Protein AF-A0A519W2W7-F1 (afdb_monomer_lite)

Radius of gyration: 15.72 Å; chains: 1; bounding box: 33×26×46 Å

pLDDT: mean 92.04, std 3.42, range [78.06, 97.56]

Secondary structure (DSSP, 8-state):
-B-TTT-PBP------BSS-GGGT-SS-BPPTTSS-HHHHHHHHHHHHHHHHHSTHHHHHHHTTPBPTTS-B-EEEETTEEEEE-TT--TT-EEEE--

Foldseek 3Di:
DAAPPPRHFAPDFDWAAPDDCLLVDDDHIDDGRNHHPVVRVVVVVVVVVCCAAHPSQCNQQQQLHADPVRAWRWGDHPQKIWTHDRVSDHRDIDIPDD

Structure (mmCIF, N/CA/C/O backbone):
data_AF-A0A519W2W7-F1
#
_entry.id   AF-A0A519W2W7-F1
#
loop_
_atom_site.group_PDB
_atom_site.id
_atom_site.type_symbol
_atom_site.label_atom_id
_atom_site.label_alt_id
_atom_site.label_comp_id
_atom_site.label_asym_id
_atom_site.label_entity_id
_atom_site.label_seq_id
_atom_site.pdbx_PDB_ins_code
_atom_site.Cartn_x
_atom_site.Cartn_y
_atom_site.Cartn_z
_atom_site.occupancy
_atom_site.B_iso_or_equiv
_atom_site.auth_seq_id
_atom_site.auth_comp_id
_atom_site.auth_asym_id
_atom_site.auth_atom_id
_atom_site.pdbx_PDB_model_num
ATOM 1 N N . MET A 1 1 ? -12.092 7.672 20.230 1.00 90.19 1 MET A N 1
ATOM 2 C CA . MET A 1 1 ? -12.771 7.913 18.937 1.00 90.19 1 MET A CA 1
ATOM 3 C C . MET A 1 1 ? -13.327 6.584 18.451 1.00 90.19 1 MET A C 1
ATOM 5 O O . MET A 1 1 ? -12.704 5.565 18.734 1.00 90.19 1 MET A O 1
ATOM 9 N N . ASN A 1 2 ? -14.488 6.572 17.796 1.00 96.00 2 ASN A N 1
ATOM 10 C CA . ASN A 1 2 ? -15.039 5.345 17.218 1.00 96.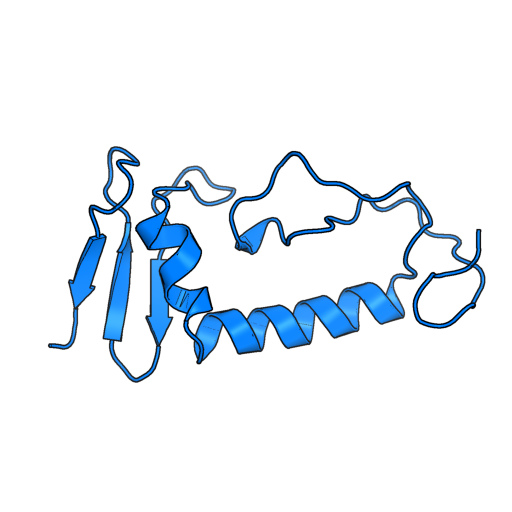00 2 ASN A CA 1
ATOM 11 C C . ASN A 1 2 ? -14.499 5.133 15.804 1.00 96.00 2 ASN A C 1
ATOM 13 O O . ASN A 1 2 ? -14.278 6.090 15.063 1.00 96.00 2 ASN A O 1
ATOM 17 N N . CYS A 1 3 ? -14.293 3.874 15.431 1.00 96.44 3 CYS A N 1
ATOM 18 C CA . CYS A 1 3 ? -13.846 3.507 14.100 1.00 96.44 3 CYS A CA 1
ATOM 19 C C . CYS A 1 3 ? -14.921 3.854 13.067 1.00 96.44 3 CYS A C 1
ATOM 21 O O . CYS A 1 3 ? -16.033 3.346 13.159 1.00 96.44 3 CYS A O 1
ATOM 23 N N . ILE A 1 4 ? -14.562 4.592 12.015 1.00 96.31 4 ILE A N 1
ATOM 24 C CA . ILE A 1 4 ? -15.509 5.013 10.965 1.00 96.31 4 ILE A CA 1
ATOM 25 C C . ILE A 1 4 ? -16.153 3.855 10.175 1.00 96.31 4 ILE A C 1
ATOM 27 O O . ILE A 1 4 ? -17.114 4.077 9.449 1.00 96.31 4 ILE A O 1
ATOM 31 N N . PHE A 1 5 ? -15.634 2.625 10.292 1.00 95.81 5 PHE A N 1
ATOM 32 C CA . PHE A 1 5 ? -16.142 1.450 9.571 1.00 95.81 5 PHE A CA 1
ATOM 33 C C . PHE A 1 5 ? -16.984 0.498 10.418 1.00 95.81 5 PHE A C 1
ATOM 35 O O . PHE A 1 5 ? -17.908 -0.118 9.899 1.00 95.81 5 PHE A O 1
ATOM 42 N N . CYS A 1 6 ? -16.635 0.309 11.692 1.00 97.06 6 CYS A N 1
ATOM 43 C CA . CYS A 1 6 ? -17.316 -0.663 12.556 1.00 97.06 6 CYS A CA 1
ATOM 44 C C . CYS A 1 6 ? -17.881 -0.059 13.842 1.00 97.06 6 CYS A C 1
ATOM 46 O O . CYS A 1 6 ? -18.395 -0.806 14.669 1.00 97.06 6 CYS A O 1
ATOM 48 N N . ASP A 1 7 ? -17.726 1.254 14.028 1.00 97.56 7 ASP A N 1
ATOM 49 C CA . ASP A 1 7 ? -18.198 2.052 15.165 1.00 97.56 7 ASP A CA 1
ATOM 50 C C . ASP A 1 7 ? -17.693 1.605 16.554 1.00 97.56 7 ASP A C 1
ATOM 52 O O . ASP A 1 7 ? -18.095 2.117 17.594 1.00 97.56 7 ASP A O 1
ATOM 56 N N . LYS A 1 8 ? -16.741 0.668 16.604 1.00 97.00 8 LYS A N 1
ATOM 57 C CA . LYS A 1 8 ? -16.081 0.262 17.850 1.00 97.00 8 LYS A CA 1
ATOM 58 C C . LYS A 1 8 ? -15.061 1.307 18.287 1.00 97.00 8 LYS A C 1
ATOM 60 O O . LYS A 1 8 ? -14.392 1.911 17.447 1.00 97.00 8 LYS A O 1
ATOM 65 N N . LEU A 1 9 ? -14.892 1.455 19.599 1.00 96.56 9 LEU A N 1
ATOM 66 C CA . LEU A 1 9 ? -13.866 2.316 20.180 1.00 96.56 9 LEU A CA 1
ATOM 67 C C . LEU A 1 9 ? -12.467 1.911 19.682 1.00 96.56 9 LEU A C 1
ATOM 69 O O . LEU A 1 9 ? -12.095 0.739 19.747 1.00 96.56 9 LEU A O 1
ATOM 73 N N . VAL A 1 10 ? -11.702 2.890 19.202 1.00 96.19 10 VAL A N 1
ATOM 74 C CA . VAL A 1 10 ? -10.305 2.733 18.779 1.00 96.19 10 VAL A CA 1
ATOM 75 C C . VAL A 1 10 ? -9.394 3.124 19.934 1.00 96.19 10 VAL A C 1
ATOM 77 O O . VAL A 1 10 ? -9.552 4.202 20.512 1.00 96.19 10 VAL A O 1
ATOM 80 N N . VAL A 1 11 ? -8.450 2.243 20.259 1.00 91.88 11 VAL A N 1
ATOM 81 C CA . VAL A 1 11 ? -7.437 2.452 21.312 1.00 91.88 11 VAL A CA 1
ATOM 82 C C . VAL A 1 11 ? -6.023 2.551 20.735 1.00 91.88 11 VAL A C 1
ATOM 84 O O . VAL A 1 11 ? -5.069 2.844 21.449 1.00 91.88 11 VAL A O 1
ATOM 87 N N . GLU A 1 12 ? -5.877 2.277 19.441 1.00 87.94 12 GLU A N 1
ATOM 88 C CA . GLU A 1 12 ? -4.612 2.259 18.725 1.00 87.94 12 GLU A CA 1
ATOM 89 C C . GLU A 1 12 ? -4.188 3.658 18.242 1.00 87.94 12 GLU A C 1
ATOM 91 O O . GLU A 1 12 ? -5.013 4.462 17.813 1.00 87.94 12 GLU A O 1
ATOM 96 N N . ASN A 1 13 ? -2.873 3.911 18.246 1.00 86.56 13 ASN A N 1
ATOM 97 C CA . ASN A 1 13 ? -2.255 5.170 17.807 1.00 86.56 13 ASN A CA 1
ATOM 98 C C . ASN A 1 13 ? -1.487 5.018 16.480 1.00 86.56 13 ASN A C 1
ATOM 100 O O . ASN A 1 13 ? -0.367 5.510 16.340 1.00 86.56 13 ASN A O 1
ATOM 104 N N . SER A 1 14 ? -2.049 4.291 15.512 1.00 88.75 14 SER A N 1
ATOM 105 C CA . SER A 1 14 ? -1.451 4.153 14.180 1.00 88.75 14 SER A CA 1
ATOM 106 C C . SER A 1 14 ? -1.893 5.273 13.233 1.00 88.75 14 SER A C 1
ATOM 108 O O . SER A 1 14 ? -3.007 5.793 13.318 1.00 88.75 14 SER A O 1
ATOM 110 N N . ILE A 1 15 ? -0.989 5.650 12.324 1.00 91.62 15 ILE A N 1
ATOM 111 C CA . ILE A 1 15 ? -1.289 6.545 11.203 1.00 91.62 15 ILE A CA 1
ATOM 112 C C . ILE A 1 15 ? -1.778 5.684 10.045 1.00 91.62 15 ILE A C 1
ATOM 114 O O . ILE A 1 15 ? -1.031 4.849 9.536 1.00 91.62 15 ILE A O 1
ATOM 118 N N . GLU A 1 16 ? -3.008 5.930 9.611 1.00 93.69 16 GLU A N 1
ATOM 119 C CA . GLU A 1 16 ? -3.604 5.249 8.466 1.00 93.69 16 GLU A CA 1
ATOM 120 C C . GLU A 1 16 ? -3.707 6.192 7.272 1.00 93.69 16 GLU A C 1
ATOM 122 O O . GLU A 1 16 ? -3.895 7.400 7.427 1.00 93.69 16 GLU A O 1
ATOM 127 N N . HIS A 1 17 ? -3.582 5.646 6.066 1.00 93.12 17 HIS A N 1
ATOM 128 C CA . HIS A 1 17 ? -3.615 6.435 4.841 1.00 93.12 17 HIS A CA 1
ATOM 129 C C . HIS A 1 17 ? -4.979 6.318 4.156 1.00 93.12 17 HIS A C 1
ATOM 131 O O . HIS A 1 17 ? -5.496 5.216 3.996 1.00 93.12 17 HIS A O 1
ATOM 137 N N . ILE A 1 18 ? -5.532 7.447 3.695 1.00 92.19 18 ILE A N 1
ATOM 138 C CA . ILE A 1 18 ? -6.785 7.471 2.915 1.00 92.19 18 ILE A CA 1
ATOM 139 C C . ILE A 1 18 ? -6.580 6.740 1.584 1.00 92.19 18 ILE A C 1
ATOM 141 O O . ILE A 1 18 ? -7.373 5.890 1.191 1.00 92.19 18 ILE A O 1
ATOM 145 N N . ILE A 1 19 ? -5.479 7.068 0.904 1.00 89.62 19 ILE A N 1
ATOM 146 C CA . ILE A 1 19 ? -4.975 6.325 -0.250 1.00 89.62 19 ILE A CA 1
ATOM 147 C C . ILE A 1 19 ? -3.803 5.480 0.250 1.00 89.62 19 ILE A C 1
ATOM 149 O O . ILE A 1 19 ? -2.868 6.057 0.799 1.00 89.62 19 ILE A O 1
ATOM 153 N N . PRO A 1 20 ? -3.782 4.157 0.059 1.00 89.06 20 PRO A N 1
ATOM 154 C CA . PRO A 1 20 ? -2.678 3.327 0.519 1.00 89.06 20 PRO A CA 1
ATOM 155 C C . PRO A 1 20 ? -1.286 3.811 0.091 1.00 89.06 20 PRO A C 1
ATOM 157 O O . PRO A 1 20 ? -1.050 4.191 -1.057 1.00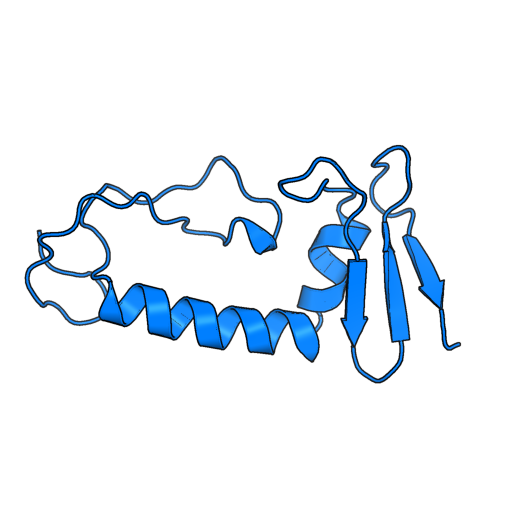 89.06 20 PRO A O 1
ATOM 160 N N . GLU A 1 21 ? -0.313 3.716 0.996 1.00 89.62 21 GLU A N 1
ATOM 161 C CA . GLU A 1 21 ? 1.096 4.025 0.700 1.00 89.62 21 GLU A CA 1
ATOM 162 C C . GLU A 1 21 ? 1.688 3.069 -0.361 1.00 89.62 21 GLU A C 1
ATOM 164 O O . GLU A 1 21 ? 2.647 3.381 -1.080 1.00 89.62 21 GLU A O 1
ATOM 169 N N . SER A 1 22 ? 1.099 1.881 -0.510 1.00 87.19 22 SER A N 1
ATOM 170 C CA . SER A 1 22 ? 1.404 0.941 -1.591 1.00 87.19 22 SER A CA 1
ATOM 171 C C . SER A 1 22 ? 1.096 1.508 -2.982 1.00 87.19 22 SER A C 1
ATOM 173 O O . SER A 1 22 ? 1.779 1.133 -3.931 1.00 87.19 22 SER A O 1
ATOM 175 N N . LEU A 1 23 ? 0.169 2.463 -3.097 1.00 88.88 23 LEU A N 1
ATOM 176 C CA . LEU A 1 23 ? -0.135 3.207 -4.323 1.00 88.88 23 LEU A CA 1
ATOM 177 C C . LEU A 1 23 ? 0.735 4.464 -4.477 1.00 88.88 23 LEU A C 1
ATOM 179 O O . LEU A 1 23 ? 0.633 5.167 -5.476 1.00 88.88 23 LEU A O 1
ATOM 183 N N . GLY A 1 24 ? 1.630 4.728 -3.520 1.00 86.88 24 GLY A N 1
ATOM 184 C CA . GLY A 1 24 ? 2.580 5.841 -3.558 1.00 86.88 24 GLY A CA 1
ATOM 185 C C . GLY A 1 24 ? 2.150 7.091 -2.790 1.00 86.88 24 GLY A C 1
ATOM 186 O O . GLY A 1 24 ? 2.896 8.067 -2.789 1.00 86.88 24 GLY A O 1
ATOM 187 N N . ASN A 1 25 ? 1.005 7.074 -2.102 1.00 90.81 25 ASN A N 1
ATOM 188 C CA . ASN A 1 25 ? 0.588 8.191 -1.257 1.00 90.81 25 ASN A CA 1
ATOM 189 C C . ASN A 1 25 ? 1.521 8.369 -0.047 1.00 90.81 25 ASN A C 1
ATOM 191 O O . ASN A 1 25 ? 1.856 7.399 0.624 1.00 90.81 25 ASN A O 1
ATOM 195 N N . LYS A 1 26 ? 1.885 9.618 0.252 1.00 89.00 26 LYS A N 1
ATOM 196 C CA . LYS A 1 26 ? 2.643 10.017 1.453 1.00 89.00 26 LYS A CA 1
ATOM 197 C C . LYS A 1 26 ? 2.013 11.194 2.205 1.00 89.00 26 LYS A C 1
ATOM 199 O O . LYS A 1 26 ? 2.594 11.678 3.169 1.00 89.00 26 LYS A O 1
ATOM 204 N N . HIS A 1 27 ? 0.872 11.694 1.733 1.00 91.75 27 HIS A N 1
ATOM 205 C CA . HIS A 1 27 ? 0.334 12.991 2.150 1.00 91.75 27 HIS A CA 1
ATOM 206 C C . HIS A 1 27 ? -1.064 12.870 2.751 1.00 91.75 27 HIS A C 1
ATOM 208 O O . HIS A 1 27 ? -1.358 13.492 3.766 1.00 91.75 27 HIS A O 1
ATOM 214 N N . TYR A 1 28 ? -1.924 12.048 2.149 1.00 94.19 28 TYR A N 1
ATOM 215 C CA . TYR A 1 28 ? -3.315 11.918 2.571 1.00 94.19 28 TYR A CA 1
ATOM 216 C C . TYR A 1 28 ? -3.438 10.877 3.682 1.00 94.19 28 TYR A C 1
ATOM 218 O O . TYR A 1 28 ? -3.609 9.684 3.412 1.00 94.19 28 TYR A O 1
ATOM 226 N N . ILE A 1 29 ? -3.311 11.338 4.923 1.00 95.12 29 ILE A N 1
ATOM 227 C CA . ILE A 1 29 ? -3.459 10.531 6.137 1.00 95.12 29 ILE A CA 1
ATOM 228 C C . ILE A 1 29 ? -4.787 10.830 6.835 1.00 95.12 29 ILE A C 1
ATOM 230 O O . ILE A 1 29 ? -5.332 11.927 6.723 1.00 95.12 29 ILE A O 1
ATOM 234 N N . LEU A 1 30 ? -5.307 9.842 7.553 1.00 93.69 30 LEU A N 1
ATOM 235 C CA . LEU A 1 30 ? -6.446 10.001 8.449 1.00 93.69 30 LEU A CA 1
ATOM 236 C C . LEU A 1 30 ? -5.988 10.511 9.814 1.00 93.69 30 LEU A C 1
ATOM 238 O O . LEU A 1 30 ? -4.842 10.308 10.223 1.00 93.69 30 LEU A O 1
ATOM 242 N N . GLN A 1 31 ? -6.912 11.126 10.552 1.00 93.44 31 GLN A N 1
ATOM 243 C CA . GLN A 1 31 ? -6.678 11.447 11.956 1.00 93.44 31 GLN A CA 1
ATOM 244 C C . GLN A 1 31 ? -6.390 10.158 12.741 1.00 93.44 31 GLN A C 1
ATOM 246 O O . GLN A 1 31 ? -7.071 9.143 12.557 1.00 93.44 31 GLN A O 1
ATOM 251 N N . ILE A 1 32 ? -5.398 10.200 13.633 1.00 94.06 32 ILE A N 1
ATOM 252 C CA . ILE A 1 32 ? -5.060 9.070 14.509 1.00 94.06 32 ILE A CA 1
ATOM 253 C C . ILE A 1 32 ? -6.311 8.644 15.290 1.00 94.06 32 ILE A C 1
ATOM 255 O O . ILE A 1 32 ? -7.018 9.481 15.851 1.00 94.06 32 ILE A O 1
ATOM 259 N N . GLY A 1 33 ? -6.593 7.341 15.300 1.00 94.06 33 GLY A N 1
ATOM 260 C CA . GLY A 1 33 ? -7.782 6.784 15.946 1.00 94.06 33 GLY A CA 1
ATOM 261 C C . GLY A 1 33 ? -9.042 6.725 15.068 1.00 94.06 33 GLY A C 1
ATOM 262 O O . GLY A 1 33 ? -10.089 6.319 15.565 1.00 94.06 33 GLY A O 1
ATOM 263 N N . SER A 1 34 ? -8.968 7.087 13.777 1.00 95.25 34 SER A N 1
ATOM 264 C CA . SER A 1 34 ? -10.125 7.014 12.856 1.00 95.25 34 SER A CA 1
ATOM 265 C C . SER A 1 34 ? -10.531 5.580 12.495 1.00 95.25 34 SER A C 1
ATOM 267 O O . SER A 1 34 ? -11.697 5.309 12.206 1.00 95.25 34 SER A O 1
ATOM 269 N N . ILE A 1 35 ? -9.578 4.644 12.463 1.00 95.44 35 ILE A N 1
ATOM 270 C CA . ILE A 1 35 ? -9.803 3.253 12.050 1.00 95.44 35 ILE A CA 1
ATOM 271 C C . ILE A 1 35 ? -9.193 2.311 13.090 1.00 95.44 35 ILE A C 1
ATOM 273 O O . ILE A 1 35 ? -8.051 2.496 13.498 1.00 95.44 35 ILE A O 1
ATOM 277 N N . CYS A 1 36 ? -9.937 1.278 13.499 1.00 95.62 36 CYS A N 1
ATOM 278 C CA . CYS A 1 36 ? -9.408 0.234 14.375 1.00 95.62 36 CYS A CA 1
ATOM 279 C C . CYS A 1 36 ? -8.495 -0.732 13.609 1.00 95.62 36 CYS A C 1
ATOM 281 O O . CYS A 1 36 ? -8.658 -0.964 12.405 1.00 95.62 36 CYS A O 1
ATOM 283 N N . ARG A 1 37 ? -7.592 -1.407 14.325 1.00 94.56 37 ARG A N 1
ATOM 284 C CA . ARG A 1 37 ? -6.654 -2.366 13.721 1.00 94.56 37 ARG A CA 1
ATOM 285 C C . ARG A 1 37 ? -7.347 -3.477 12.926 1.00 94.56 37 ARG A C 1
ATOM 287 O O . ARG A 1 37 ? -6.828 -3.920 11.906 1.00 94.56 37 ARG A O 1
ATOM 294 N N . VAL A 1 38 ? -8.516 -3.936 13.378 1.00 95.69 38 VAL A N 1
ATOM 295 C CA . VAL A 1 38 ? -9.268 -5.013 12.709 1.00 95.69 38 VAL A CA 1
ATOM 296 C C . VAL A 1 38 ? -9.724 -4.576 11.318 1.00 95.69 38 VAL A C 1
ATOM 298 O O . VAL A 1 38 ? -9.459 -5.280 10.345 1.00 95.69 38 VAL A O 1
ATOM 301 N N . CYS A 1 39 ? -10.356 -3.405 11.208 1.00 95.88 39 CYS A N 1
ATOM 302 C CA . CYS A 1 39 ? -10.793 -2.858 9.926 1.00 95.88 39 CYS A CA 1
ATOM 303 C C . CYS A 1 39 ? -9.602 -2.539 9.022 1.00 95.88 39 CYS A C 1
ATOM 305 O O . CYS A 1 39 ? -9.617 -2.928 7.857 1.00 95.88 39 CYS A O 1
ATOM 307 N N . ASN A 1 40 ? -8.544 -1.921 9.557 1.00 94.62 40 ASN A N 1
ATOM 308 C CA . ASN A 1 40 ? -7.357 -1.615 8.761 1.00 94.62 40 ASN A CA 1
ATOM 309 C C . ASN A 1 40 ? -6.720 -2.882 8.155 1.00 94.62 40 ASN A C 1
ATOM 311 O O . ASN A 1 40 ? -6.422 -2.943 6.962 1.00 94.62 40 ASN A O 1
ATOM 315 N N . ASN A 1 41 ? -6.607 -3.952 8.949 1.00 94.38 41 ASN A N 1
ATOM 316 C CA . ASN A 1 41 ? -6.090 -5.236 8.476 1.00 94.38 41 ASN A CA 1
ATOM 317 C C . ASN A 1 41 ? -6.987 -5.886 7.408 1.00 94.38 41 ASN A C 1
ATOM 319 O O . ASN A 1 41 ? -6.480 -6.571 6.519 1.00 94.38 41 ASN A O 1
ATOM 323 N N . LEU A 1 42 ? -8.311 -5.698 7.474 1.00 95.62 42 LEU A N 1
ATOM 324 C CA . LEU A 1 42 ? -9.230 -6.167 6.431 1.00 95.62 42 LEU A CA 1
ATOM 325 C C . LEU A 1 42 ? -9.006 -5.414 5.113 1.00 95.62 42 LEU A C 1
ATOM 327 O O . LEU A 1 42 ? -8.876 -6.052 4.067 1.00 95.62 42 LEU A O 1
ATOM 331 N N . PHE A 1 43 ? -8.881 -4.086 5.162 1.00 93.62 43 PHE A N 1
ATOM 332 C CA . PHE A 1 43 ? -8.589 -3.280 3.974 1.00 93.62 43 PHE A CA 1
ATOM 333 C C . PHE A 1 43 ? -7.210 -3.584 3.385 1.00 93.62 43 PHE A C 1
ATOM 335 O O . PHE A 1 43 ? -7.095 -3.718 2.170 1.00 93.62 43 PHE A O 1
ATOM 342 N N . SER A 1 44 ? -6.202 -3.827 4.224 1.00 92.69 44 SER A N 1
ATOM 343 C CA . SER A 1 44 ? -4.868 -4.256 3.778 1.00 92.69 44 SER A CA 1
ATOM 344 C C . SER A 1 44 ? -4.916 -5.558 2.961 1.00 92.69 44 SER A C 1
ATOM 346 O O . SER A 1 44 ? -4.217 -5.705 1.958 1.00 92.69 44 SER A O 1
ATOM 348 N N . LYS A 1 45 ? -5.780 -6.513 3.344 1.00 94.25 45 LYS A N 1
ATOM 349 C CA . LYS A 1 45 ? -5.987 -7.759 2.580 1.00 94.25 45 LYS A CA 1
ATOM 350 C C . LYS A 1 45 ? -6.688 -7.508 1.245 1.00 94.25 45 LYS A C 1
ATOM 352 O O . LYS A 1 45 ? -6.298 -8.093 0.235 1.00 94.25 45 LYS A O 1
ATOM 357 N N . PHE A 1 46 ? -7.715 -6.657 1.238 1.00 92.25 46 PHE A N 1
ATOM 358 C CA . PHE A 1 46 ? -8.396 -6.251 0.007 1.00 92.25 46 PHE A CA 1
ATOM 359 C C . PHE A 1 46 ? -7.420 -5.579 -0.967 1.00 92.25 46 PHE A C 1
ATOM 361 O O . PHE A 1 46 ? -7.346 -5.957 -2.134 1.00 92.25 46 PHE A O 1
ATOM 368 N N . GLU A 1 47 ? -6.625 -4.638 -0.467 1.00 92.50 47 GLU A N 1
ATOM 369 C CA . GLU A 1 47 ? -5.628 -3.894 -1.226 1.00 92.50 47 GLU A CA 1
ATOM 370 C C . GLU A 1 47 ? -4.586 -4.819 -1.863 1.00 92.50 47 GLU A C 1
ATOM 372 O O . GLU A 1 47 ? -4.339 -4.727 -3.065 1.00 92.50 47 GLU A O 1
ATOM 377 N N . ALA A 1 48 ? -4.029 -5.768 -1.102 1.00 90.56 48 ALA A N 1
ATOM 378 C CA . ALA A 1 48 ? -3.077 -6.747 -1.628 1.00 90.56 48 ALA A CA 1
ATOM 379 C C . ALA A 1 48 ? -3.662 -7.563 -2.797 1.00 90.56 48 ALA A C 1
ATOM 381 O O . ALA A 1 48 ? -2.976 -7.842 -3.786 1.00 90.56 48 ALA A O 1
ATOM 382 N N . LYS A 1 49 ? -4.953 -7.913 -2.725 1.00 90.62 49 LYS A N 1
ATOM 383 C CA . LYS A 1 49 ? -5.648 -8.571 -3.835 1.00 90.62 49 LYS A CA 1
ATOM 384 C C . LYS A 1 49 ? -5.823 -7.614 -5.017 1.00 90.62 49 LYS A C 1
ATOM 386 O O . LYS A 1 49 ? -5.467 -7.965 -6.135 1.00 90.62 49 LYS A O 1
ATOM 391 N N . ALA A 1 50 ? -6.290 -6.390 -4.786 1.00 89.94 50 ALA A N 1
ATOM 392 C CA . ALA A 1 50 ? -6.483 -5.400 -5.846 1.00 89.94 50 ALA A CA 1
ATOM 393 C C . ALA A 1 50 ? -5.176 -5.073 -6.604 1.00 89.94 50 ALA A C 1
ATOM 395 O O . ALA A 1 50 ? -5.191 -4.922 -7.827 1.00 89.94 50 ALA A O 1
ATOM 396 N N . LEU A 1 51 ? -4.042 -5.046 -5.897 1.00 90.19 51 LEU A N 1
ATOM 397 C CA . LEU A 1 51 ? -2.700 -4.851 -6.456 1.00 90.19 51 LEU A CA 1
ATOM 398 C C . LEU A 1 51 ? -2.156 -6.052 -7.247 1.00 90.19 51 LEU A C 1
ATOM 400 O O . LEU A 1 51 ? -1.192 -5.875 -7.983 1.00 90.19 51 LEU A O 1
ATOM 404 N N . SER A 1 52 ? -2.719 -7.256 -7.100 1.00 84.88 52 SER A N 1
ATOM 405 C CA . SER A 1 52 ? -2.200 -8.473 -7.755 1.00 84.88 52 SER A CA 1
ATOM 406 C C . SER A 1 52 ? -3.005 -8.931 -8.970 1.00 84.88 52 SER A C 1
ATOM 408 O O . SER A 1 52 ? -2.471 -9.643 -9.816 1.00 84.88 52 SER A O 1
ATOM 410 N N . ILE A 1 53 ? -4.277 -8.537 -9.081 1.00 82.69 53 ILE A N 1
ATOM 411 C CA . ILE A 1 53 ? -5.145 -8.969 -10.193 1.00 82.69 53 ILE A CA 1
ATOM 412 C C . ILE A 1 53 ? -5.751 -7.811 -10.989 1.00 82.69 53 ILE A C 1
ATOM 414 O O . ILE A 1 53 ? -6.311 -8.033 -12.056 1.00 82.69 53 ILE A O 1
ATOM 418 N N . GLY A 1 5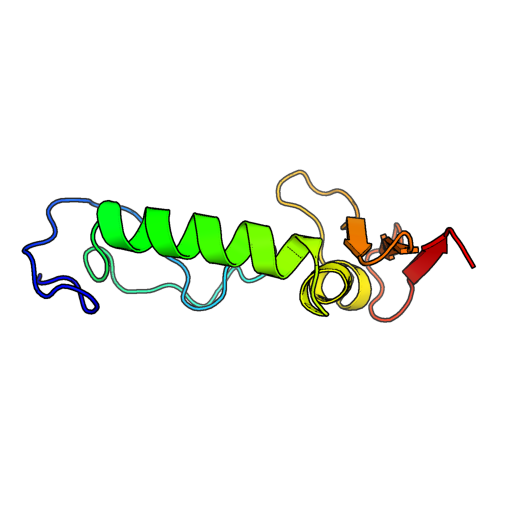4 ? -5.674 -6.575 -10.491 1.00 82.25 54 GLY A N 1
ATOM 419 C CA . GLY A 1 54 ? -6.367 -5.430 -11.080 1.00 82.25 54 GLY A CA 1
ATOM 420 C C . GLY A 1 54 ? -5.454 -4.434 -11.789 1.00 82.25 54 GLY A C 1
ATOM 421 O O . GLY A 1 54 ? -4.234 -4.580 -11.842 1.00 82.25 54 GLY A O 1
ATOM 422 N N . ILE A 1 55 ? -6.070 -3.352 -12.269 1.00 86.38 55 ILE A N 1
ATOM 423 C CA . ILE A 1 55 ? -5.379 -2.180 -12.830 1.00 86.38 55 ILE A CA 1
ATOM 424 C C . ILE A 1 55 ? -4.449 -1.504 -11.807 1.00 86.38 55 ILE A C 1
ATOM 426 O O . ILE A 1 55 ? -3.465 -0.862 -12.165 1.00 86.38 55 ILE A O 1
ATOM 430 N N . LEU A 1 56 ? -4.704 -1.685 -10.509 1.00 90.94 56 LEU A N 1
ATOM 431 C CA . LEU A 1 56 ? -3.850 -1.124 -9.464 1.00 90.94 56 LEU A CA 1
ATOM 432 C C . LEU A 1 56 ? -2.453 -1.758 -9.438 1.00 90.94 56 LEU A C 1
ATOM 434 O O . LEU A 1 56 ? -1.525 -1.127 -8.946 1.00 90.94 56 LEU A O 1
ATOM 438 N N . ALA A 1 57 ? -2.268 -2.944 -10.027 1.00 91.75 57 ALA A N 1
ATOM 439 C CA . ALA A 1 57 ? -0.947 -3.544 -10.191 1.00 91.75 57 ALA A CA 1
ATOM 440 C C . ALA A 1 57 ? 0.015 -2.629 -10.971 1.00 91.75 57 ALA A C 1
ATOM 442 O O . ALA A 1 57 ? 1.208 -2.587 -10.681 1.00 91.75 57 ALA A O 1
ATOM 443 N N . MET A 1 58 ? -0.495 -1.875 -11.951 1.00 91.12 58 MET A N 1
ATOM 444 C CA . MET A 1 58 ? 0.321 -1.009 -12.807 1.00 91.12 58 MET A CA 1
ATOM 445 C C . MET A 1 58 ? 0.336 0.461 -12.378 1.00 91.12 58 MET A C 1
ATOM 447 O O . MET A 1 58 ? 1.203 1.200 -12.837 1.00 91.12 58 MET A O 1
ATOM 451 N N . SER A 1 59 ? -0.553 0.893 -11.478 1.00 92.19 59 SER A N 1
ATOM 452 C CA . SER A 1 59 ? -0.709 2.313 -11.125 1.00 92.19 59 SER A CA 1
ATOM 453 C C . SER A 1 59 ? 0.578 2.928 -10.567 1.00 92.19 59 SER A C 1
ATOM 455 O O . SER A 1 59 ? 1.047 3.945 -11.075 1.00 92.19 59 SER A O 1
ATOM 457 N N . ARG A 1 60 ? 1.205 2.283 -9.576 1.00 91.75 60 ARG A N 1
ATOM 458 C CA . ARG A 1 60 ? 2.459 2.764 -8.977 1.00 91.75 60 ARG A CA 1
ATOM 459 C C . ARG A 1 60 ? 3.636 2.737 -9.973 1.00 91.75 60 ARG A C 1
ATOM 461 O O . ARG A 1 60 ? 4.345 3.742 -10.033 1.00 91.75 60 ARG A O 1
ATOM 468 N N . PRO A 1 61 ? 3.862 1.659 -10.763 1.00 93.50 61 PRO A N 1
ATOM 469 C CA . PRO A 1 61 ? 4.838 1.667 -11.858 1.00 93.50 61 PRO A CA 1
ATOM 470 C C . PRO A 1 61 ? 4.632 2.798 -12.873 1.00 93.50 61 PRO A C 1
ATOM 472 O O . PRO A 1 61 ? 5.588 3.508 -13.175 1.00 93.50 61 PRO A O 1
ATOM 475 N N . ILE A 1 62 ? 3.401 2.997 -13.361 1.00 93.19 62 ILE A N 1
ATOM 476 C CA . ILE A 1 62 ? 3.064 4.036 -14.349 1.00 93.19 62 ILE A CA 1
ATOM 477 C C . ILE A 1 62 ? 3.277 5.432 -13.772 1.00 93.19 62 ILE A C 1
ATOM 479 O O . ILE A 1 62 ? 3.814 6.297 -14.454 1.00 93.19 62 ILE A O 1
ATOM 483 N N . ALA A 1 63 ? 2.935 5.654 -12.505 1.00 92.44 63 ALA A N 1
ATOM 484 C CA . ALA A 1 63 ? 3.157 6.939 -11.852 1.00 92.44 63 ALA A CA 1
ATOM 485 C C . ALA A 1 63 ? 4.647 7.275 -11.633 1.00 92.44 63 ALA A C 1
ATOM 487 O O . ALA A 1 63 ? 4.969 8.402 -11.267 1.00 92.44 63 ALA A O 1
ATOM 488 N N . GLY A 1 64 ? 5.564 6.319 -11.835 1.00 92.06 64 GLY A N 1
ATOM 489 C CA . GLY A 1 64 ? 6.994 6.516 -11.594 1.00 92.06 64 GLY A CA 1
ATOM 490 C C . GLY A 1 64 ? 7.359 6.579 -10.107 1.00 92.06 64 GLY A C 1
ATOM 491 O O . GLY A 1 64 ? 8.453 7.008 -9.760 1.00 92.06 64 GLY A O 1
ATOM 492 N N . TYR A 1 65 ? 6.479 6.151 -9.197 1.00 91.38 65 TYR A N 1
ATOM 493 C CA . TYR A 1 65 ? 6.736 6.268 -7.761 1.00 91.38 65 TYR A CA 1
ATOM 494 C C . TYR A 1 65 ? 7.687 5.190 -7.240 1.00 91.38 65 TYR A C 1
ATOM 496 O O . TYR A 1 65 ? 7.493 3.990 -7.447 1.00 91.38 65 TYR A O 1
ATOM 504 N N . ALA A 1 66 ? 8.678 5.614 -6.456 1.00 91.19 66 ALA A N 1
ATOM 505 C CA . ALA A 1 66 ? 9.565 4.703 -5.750 1.00 91.19 66 ALA A CA 1
ATOM 506 C C . ALA A 1 66 ? 8.808 3.886 -4.690 1.00 91.19 66 ALA A C 1
ATOM 508 O O . ALA A 1 66 ? 7.859 4.359 -4.062 1.00 91.19 66 ALA A O 1
ATOM 509 N N . THR A 1 67 ? 9.254 2.655 -4.454 1.00 90.50 67 THR A N 1
ATOM 510 C CA . THR A 1 67 ? 8.875 1.840 -3.288 1.00 90.50 67 THR A CA 1
ATOM 511 C C . THR A 1 67 ? 9.385 2.468 -1.987 1.00 90.50 67 THR A C 1
ATOM 513 O O . THR A 1 67 ? 10.264 3.329 -2.013 1.00 90.50 67 THR A O 1
ATOM 516 N N . LYS A 1 68 ? 8.907 1.993 -0.825 1.00 84.56 68 LYS A N 1
ATOM 517 C CA . LYS A 1 68 ? 9.426 2.439 0.487 1.00 84.56 68 LYS A CA 1
ATOM 518 C C . LYS A 1 68 ? 10.953 2.314 0.606 1.00 84.56 68 LYS A C 1
ATOM 520 O O . LYS A 1 68 ? 11.583 3.104 1.293 1.00 84.56 68 LYS A O 1
ATOM 525 N N . LYS A 1 69 ? 11.548 1.336 -0.089 1.00 87.88 69 LYS A N 1
ATOM 526 C CA . LYS A 1 69 ? 12.998 1.078 -0.128 1.00 87.88 69 LYS A CA 1
ATOM 527 C C . LYS A 1 69 ? 13.739 1.867 -1.220 1.00 87.88 69 LYS A C 1
ATOM 529 O O . LYS A 1 69 ? 14.874 1.523 -1.528 1.00 87.88 69 LYS A O 1
ATOM 534 N N . GLY A 1 70 ? 13.100 2.851 -1.856 1.00 89.12 70 GLY A N 1
ATOM 535 C CA . GLY A 1 70 ? 13.739 3.686 -2.877 1.00 89.12 70 GLY A CA 1
ATOM 536 C C . GLY A 1 70 ? 14.091 2.934 -4.162 1.00 89.12 70 GLY A C 1
ATOM 537 O O . GLY A 1 70 ? 15.111 3.221 -4.773 1.00 89.12 70 GLY A O 1
ATOM 538 N N . ARG A 1 71 ? 13.292 1.929 -4.542 1.00 92.62 71 ARG A N 1
ATOM 539 C CA . ARG A 1 71 ? 13.450 1.165 -5.798 1.00 92.62 71 ARG A CA 1
ATOM 540 C C . ARG A 1 71 ? 12.288 1.443 -6.750 1.00 92.62 71 ARG A C 1
ATOM 542 O O . ARG A 1 71 ? 11.191 1.684 -6.233 1.00 92.62 71 ARG A O 1
ATOM 549 N N . PRO A 1 72 ? 12.459 1.323 -8.078 1.00 93.19 72 PRO A N 1
ATOM 550 C CA . PRO A 1 72 ? 11.346 1.397 -9.019 1.00 93.19 72 PRO A CA 1
ATOM 551 C C . PRO A 1 72 ? 10.238 0.404 -8.667 1.00 93.19 72 PRO A C 1
ATOM 553 O O . PRO A 1 72 ? 10.502 -0.727 -8.242 1.00 93.19 72 PRO A O 1
ATOM 556 N N . ALA A 1 73 ? 8.989 0.848 -8.792 1.00 93.69 73 ALA A N 1
ATOM 557 C CA . ALA A 1 73 ? 7.836 0.014 -8.502 1.00 93.69 73 ALA A CA 1
ATOM 558 C C . ALA A 1 73 ? 7.704 -1.121 -9.521 1.00 93.69 73 ALA A C 1
ATOM 560 O O . ALA A 1 73 ? 7.966 -0.945 -10.711 1.00 93.69 73 ALA A O 1
ATOM 561 N N . LYS A 1 74 ? 7.261 -2.281 -9.038 1.00 93.62 74 LYS A N 1
ATOM 562 C CA . LYS A 1 74 ? 6.964 -3.454 -9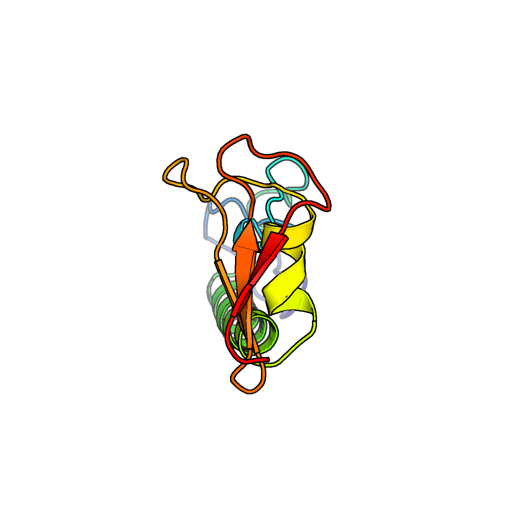.858 1.00 93.62 74 LYS A CA 1
ATOM 563 C C . LYS A 1 74 ? 5.528 -3.882 -9.611 1.00 93.62 74 LYS A C 1
ATOM 565 O O . LYS A 1 74 ? 5.048 -3.779 -8.484 1.00 93.62 74 LYS A O 1
ATOM 570 N N . GLY A 1 75 ? 4.886 -4.369 -10.659 1.00 92.06 75 GLY A N 1
ATOM 571 C CA . GLY A 1 75 ? 3.532 -4.895 -10.622 1.00 92.06 75 GLY A CA 1
ATOM 572 C C . GLY A 1 75 ? 3.397 -6.116 -11.511 1.00 92.06 75 GLY A C 1
ATOM 573 O O . GLY A 1 75 ? 4.184 -6.301 -12.440 1.00 92.06 75 GLY A O 1
ATOM 574 N N . GLN A 1 76 ? 2.397 -6.942 -11.238 1.00 91.88 76 GLN A N 1
ATOM 575 C CA . GLN A 1 76 ? 2.055 -8.075 -12.085 1.00 91.88 76 GLN A CA 1
ATOM 576 C C . GLN A 1 76 ? 0.541 -8.234 -12.118 1.00 91.88 76 GLN A C 1
ATOM 578 O O . GLN A 1 76 ? -0.109 -8.124 -11.084 1.00 91.88 76 GLN A O 1
ATOM 583 N N . SER A 1 77 ? -0.007 -8.480 -13.303 1.00 90.62 77 SER A N 1
ATOM 584 C CA . SER A 1 77 ? -1.421 -8.797 -13.489 1.00 90.62 77 SER A CA 1
ATOM 585 C C . SER A 1 77 ? -1.576 -9.676 -14.725 1.00 90.62 77 SER A C 1
ATOM 587 O O . SER A 1 77 ? -0.975 -9.387 -15.756 1.00 90.62 77 SER A O 1
ATOM 589 N N . HIS A 1 78 ? -2.347 -10.763 -14.613 1.00 89.19 78 HIS A N 1
ATOM 590 C CA . HIS A 1 78 ? -2.656 -11.680 -15.722 1.00 89.19 78 HIS A CA 1
ATOM 591 C C . HIS A 1 78 ? -1.424 -12.154 -16.524 1.00 89.19 78 HIS A C 1
ATOM 593 O O . HIS A 1 78 ? -1.452 -12.220 -17.746 1.00 89.19 78 HIS A O 1
ATOM 599 N N . GLY A 1 79 ? -0.315 -12.455 -15.839 1.00 87.94 79 GLY A N 1
ATOM 600 C CA . GLY A 1 79 ? 0.931 -12.906 -16.479 1.00 87.94 79 GLY A CA 1
ATOM 601 C C . GLY A 1 79 ? 1.809 -11.786 -17.051 1.00 87.94 79 GLY A C 1
ATOM 602 O O . GLY A 1 79 ? 2.985 -12.024 -17.312 1.00 87.94 79 GLY A O 1
ATOM 603 N N . ILE A 1 80 ? 1.298 -10.558 -17.139 1.00 91.38 80 ILE A N 1
ATOM 604 C CA . ILE A 1 80 ? 2.048 -9.388 -17.597 1.00 91.38 80 ILE A CA 1
ATOM 605 C C . ILE A 1 80 ? 2.725 -8.726 -16.398 1.00 91.38 80 ILE A C 1
ATOM 607 O O . ILE A 1 80 ? 2.087 -8.444 -15.378 1.00 91.38 80 ILE A O 1
ATOM 611 N N . ARG A 1 81 ? 4.030 -8.469 -16.513 1.00 93.31 81 ARG A N 1
ATOM 612 C CA . ARG A 1 81 ? 4.820 -7.780 -15.484 1.00 93.31 81 ARG A CA 1
ATOM 613 C C . ARG A 1 81 ? 5.152 -6.361 -15.928 1.00 93.31 81 ARG A C 1
ATOM 615 O O . ARG A 1 81 ? 5.578 -6.145 -17.057 1.00 93.31 81 ARG A O 1
ATOM 622 N N . PHE A 1 82 ? 5.028 -5.419 -15.001 1.00 93.12 82 PHE A N 1
ATOM 623 C CA . PHE A 1 82 ? 5.298 -3.996 -15.186 1.00 93.12 82 PHE A CA 1
ATOM 624 C C . PHE A 1 82 ? 6.443 -3.578 -14.270 1.00 93.12 82 PHE A C 1
ATOM 626 O O . PHE A 1 82 ? 6.452 -3.917 -13.084 1.00 93.12 82 PHE A O 1
ATOM 633 N N . GLU A 1 83 ? 7.399 -2.824 -14.794 1.00 95.06 83 GLU A N 1
ATOM 634 C CA . GLU A 1 83 ? 8.493 -2.249 -14.017 1.00 95.06 83 GLU A CA 1
ATOM 635 C C . GLU A 1 83 ? 8.642 -0.767 -14.350 1.00 95.06 83 GLU A C 1
ATOM 637 O O . GLU A 1 83 ? 8.821 -0.397 -15.509 1.00 95.06 83 GLU A O 1
ATOM 642 N N . GLY A 1 84 ? 8.528 0.085 -13.332 1.00 94.38 84 GLY A N 1
ATOM 643 C CA . GLY A 1 84 ? 8.714 1.523 -13.485 1.00 94.38 84 GLY A CA 1
ATOM 644 C C . GLY A 1 84 ? 10.146 1.864 -13.897 1.00 94.38 84 GLY A C 1
ATOM 645 O O . GLY A 1 84 ? 11.092 1.129 -13.608 1.00 94.38 84 GLY A O 1
ATOM 646 N N . ASN A 1 85 ? 10.314 3.001 -14.563 1.00 94.44 85 ASN A N 1
ATOM 647 C CA . ASN A 1 85 ? 11.621 3.474 -14.997 1.00 94.44 85 ASN A CA 1
ATOM 648 C C . ASN A 1 85 ? 12.581 3.755 -13.817 1.00 94.44 85 ASN A C 1
ATOM 650 O O . ASN A 1 85 ? 12.181 4.282 -12.780 1.00 94.44 85 ASN A O 1
ATOM 654 N N . GLY A 1 86 ? 13.873 3.454 -14.007 1.00 91.88 86 GLY A N 1
ATOM 655 C CA . GLY A 1 86 ? 14.929 3.661 -13.002 1.00 91.88 86 GLY A CA 1
ATOM 656 C C . GLY A 1 86 ? 15.160 5.119 -12.591 1.00 91.88 86 GLY A C 1
ATOM 657 O O . GLY A 1 86 ? 15.630 5.372 -11.487 1.00 91.88 86 GLY A O 1
ATOM 658 N N . SER A 1 87 ? 14.789 6.071 -13.447 1.00 94.19 87 SER A N 1
ATOM 659 C CA . SER A 1 87 ? 14.837 7.512 -13.176 1.00 94.19 87 SER A CA 1
ATOM 660 C C . SER A 1 87 ? 13.504 8.064 -12.662 1.00 94.19 87 SER A C 1
ATOM 662 O O . SER A 1 87 ? 13.348 9.279 -12.597 1.00 94.19 87 SER A O 1
ATOM 664 N N . TYR A 1 88 ? 12.542 7.201 -12.305 1.00 92.50 88 TYR A N 1
ATOM 665 C CA . TYR A 1 88 ? 11.247 7.586 -11.722 1.00 92.50 88 TYR A CA 1
ATOM 666 C C . TYR A 1 88 ? 10.401 8.506 -12.618 1.00 92.50 88 TYR A C 1
ATOM 668 O O . TYR A 1 88 ? 9.578 9.284 -12.142 1.00 92.50 88 TYR A O 1
ATOM 676 N N . ILE A 1 89 ? 10.593 8.409 -13.936 1.00 93.44 89 ILE A N 1
ATOM 677 C CA . ILE A 1 89 ? 9.829 9.176 -14.921 1.00 93.44 89 ILE A CA 1
ATOM 678 C C . ILE A 1 89 ? 8.472 8.499 -15.130 1.00 93.44 89 ILE A C 1
ATOM 680 O O . ILE A 1 89 ? 8.411 7.339 -15.544 1.00 93.44 89 ILE A O 1
ATOM 684 N N . GLY A 1 90 ? 7.390 9.235 -14.871 1.00 93.50 90 GLY A N 1
ATOM 685 C CA . GLY A 1 90 ? 6.024 8.765 -15.098 1.00 93.50 90 GLY A CA 1
ATOM 686 C C . GLY A 1 90 ? 5.770 8.366 -16.555 1.00 93.50 90 GLY A C 1
ATOM 687 O O . GLY A 1 90 ? 6.404 8.869 -17.483 1.00 93.50 90 GLY A O 1
ATOM 688 N N . ASN A 1 91 ? 4.845 7.430 -16.753 1.00 92.94 91 ASN A N 1
ATOM 689 C CA . ASN A 1 91 ? 4.465 6.825 -18.032 1.00 92.94 91 ASN A CA 1
ATOM 690 C C . ASN A 1 91 ? 5.599 6.104 -18.786 1.00 92.94 91 ASN A C 1
ATOM 692 O O . ASN A 1 91 ? 5.367 5.570 -19.867 1.00 92.94 91 ASN A O 1
ATOM 696 N N . ARG A 1 92 ? 6.814 6.022 -18.223 1.00 94.88 92 ARG A N 1
ATOM 697 C CA . ARG A 1 92 ? 7.885 5.153 -18.724 1.00 94.88 92 ARG A CA 1
ATOM 698 C C . ARG A 1 92 ? 7.898 3.860 -17.920 1.00 94.88 92 ARG A C 1
ATOM 700 O O . ARG A 1 92 ? 8.376 3.824 -16.786 1.00 94.88 92 ARG A O 1
ATOM 707 N N . VAL A 1 93 ? 7.381 2.796 -18.524 1.00 94.50 93 VAL A N 1
ATOM 708 C CA . VAL A 1 93 ? 7.263 1.475 -17.900 1.00 94.50 93 VAL A CA 1
ATOM 709 C C . VAL A 1 93 ? 7.797 0.422 -18.857 1.00 94.50 93 VAL A C 1
ATOM 711 O O . VAL A 1 93 ? 7.461 0.425 -20.038 1.00 94.50 93 VAL A O 1
ATOM 714 N N . THR A 1 94 ? 8.612 -0.493 -18.343 1.00 95.19 94 THR A N 1
ATOM 715 C CA . THR A 1 94 ? 9.008 -1.698 -19.071 1.00 95.1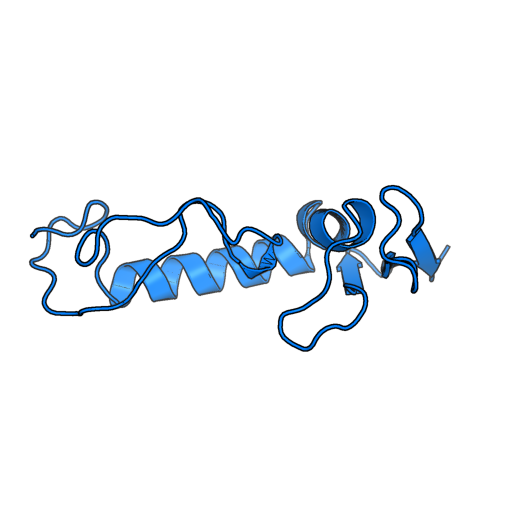9 94 THR A CA 1
ATOM 716 C C . THR A 1 94 ? 7.968 -2.781 -18.820 1.00 95.19 94 THR A C 1
ATOM 718 O O . THR A 1 94 ? 7.657 -3.094 -17.667 1.00 95.19 94 THR A O 1
ATOM 721 N N . VAL A 1 95 ? 7.438 -3.353 -19.897 1.00 94.19 95 VAL A N 1
ATOM 722 C CA . VAL A 1 95 ? 6.429 -4.415 -19.85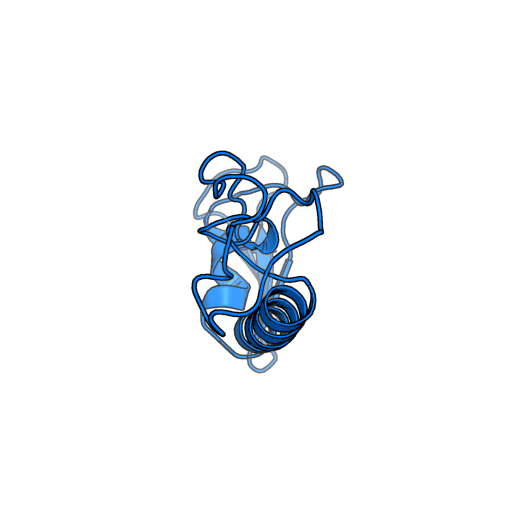5 1.00 94.19 95 VAL A CA 1
ATOM 723 C C . VAL A 1 95 ? 7.071 -5.729 -20.293 1.00 94.19 95 VAL A C 1
ATOM 725 O O . VAL A 1 95 ? 7.829 -5.755 -21.258 1.00 94.19 95 VAL A O 1
ATOM 728 N N . PHE A 1 96 ? 6.783 -6.812 -19.575 1.00 94.25 96 PHE A N 1
ATOM 729 C CA . PHE A 1 96 ? 7.261 -8.161 -19.879 1.00 94.25 96 PHE A CA 1
ATOM 730 C C . PHE A 1 96 ? 6.076 -9.120 -20.017 1.00 94.25 96 PHE A C 1
ATOM 732 O O . PHE A 1 96 ? 5.093 -8.971 -19.286 1.00 94.25 96 PHE A O 1
ATOM 739 N N . GLY A 1 97 ? 6.217 -10.141 -20.868 1.00 88.56 97 GLY A N 1
ATOM 740 C CA . GLY A 1 97 ? 5.182 -11.163 -21.082 1.00 88.56 97 GLY A CA 1
ATOM 741 C C . GLY A 1 97 ? 4.149 -10.797 -22.151 1.00 88.56 97 GLY A C 1
ATOM 742 O O . GLY A 1 97 ? 3.016 -11.261 -22.066 1.00 88.56 97 GLY A O 1
ATOM 743 N N . LEU A 1 98 ? 4.540 -9.946 -23.104 1.00 78.06 98 LEU A N 1
ATOM 744 C CA . LEU A 1 98 ? 3.848 -9.737 -24.377 1.00 78.06 98 LEU A CA 1
ATOM 745 C C . LEU A 1 98 ? 4.477 -10.619 -25.457 1.00 78.06 98 LEU A C 1
ATOM 747 O O . LEU A 1 98 ? 5.709 -10.835 -25.363 1.00 78.06 98 LEU A O 1
#

Sequence (98 aa):
MNCIFCDKLVVENSIEHIIPESLGNKHYILQIGSICRVCNNLFSKFEAKALSIGILAMSRPIAGYATKKGRPAKGQSHGIRFEGNGSYIGNRVTVFGL